Protein AF-L9W072-F1 (afdb_monomer_lite)

Radius of gyration: 16.89 Å; chains: 1; bounding box: 41×17×44 Å

Sequence (67 aa):
MIGLGTVVLAIFVVGQWGLLAAFFLATAGGVLFLGAGDELPRFSIRNFGLFVFYWLFLLLGIGVGVD

Foldseek 3Di:
DQDPVNVVVVCVVVVVVVVLVVVLCVVVCCVPPVCPPPDNPPCPVVVVVVSVVVSVVVVVVVVVVVD

Secondary structure (DSSP, 8-state):
---HHHHHHHHHHHHHHHHHHHHHHHHHHHHHHTT-SS------HHHHHHHHHHHHHHHHHHHHTT-

Structure (mmCIF, N/CA/C/O backbone):
data_AF-L9W072-F1
#
_entry.id   AF-L9W072-F1
#
loop_
_atom_site.group_PDB
_atom_site.id
_atom_site.type_symbol
_atom_site.label_atom_id
_atom_site.label_alt_id
_atom_site.label_comp_id
_atom_site.label_asym_id
_atom_site.label_entity_id
_atom_site.label_seq_id
_atom_site.pdbx_PDB_ins_code
_atom_site.Cartn_x
_atom_site.Cartn_y
_atom_site.Cartn_z
_atom_site.occupancy
_atom_site.B_iso_or_equiv
_atom_site.auth_seq_id
_atom_site.auth_comp_id
_atom_site.auth_asym_id
_atom_site.auth_atom_id
_atom_site.pdbx_PDB_model_num
ATOM 1 N N . MET A 1 1 ? -18.606 12.376 21.372 1.00 53.81 1 MET A N 1
ATOM 2 C CA . MET A 1 1 ? -17.578 11.504 21.979 1.00 53.81 1 MET A CA 1
ATOM 3 C C . MET A 1 1 ? -17.157 10.484 20.939 1.00 53.81 1 MET A C 1
ATOM 5 O O . MET A 1 1 ? -18.030 9.823 20.397 1.00 53.81 1 MET A O 1
ATOM 9 N N . ILE A 1 2 ? -15.867 10.405 20.615 1.00 71.88 2 ILE A N 1
ATOM 10 C CA . ILE A 1 2 ? -15.322 9.357 19.739 1.00 71.88 2 ILE A CA 1
ATOM 11 C C . ILE A 1 2 ? -15.044 8.148 20.640 1.00 71.88 2 ILE A C 1
ATOM 13 O O . ILE A 1 2 ? -14.330 8.282 21.631 1.00 71.88 2 ILE A O 1
ATOM 17 N N . GLY A 1 3 ? -15.674 7.004 20.365 1.00 85.25 3 GLY A N 1
ATOM 18 C CA . GLY A 1 3 ? -15.504 5.789 21.167 1.00 85.25 3 GLY A CA 1
ATOM 19 C C . GLY A 1 3 ? -14.164 5.104 20.891 1.00 85.25 3 GLY A C 1
ATOM 20 O O . GLY A 1 3 ? -13.606 5.246 19.804 1.00 85.25 3 GLY A O 1
ATOM 21 N N . LEU A 1 4 ? -13.668 4.310 21.846 1.00 87.62 4 LEU A N 1
ATOM 22 C CA . LEU A 1 4 ? -12.431 3.527 21.695 1.00 87.62 4 LEU A CA 1
ATOM 23 C C . LEU A 1 4 ? -12.442 2.669 20.415 1.00 87.62 4 LEU A C 1
ATOM 25 O O . LEU A 1 4 ? -11.433 2.587 19.724 1.00 87.62 4 LEU A O 1
ATOM 29 N N . GLY A 1 5 ? -13.601 2.108 20.047 1.00 82.88 5 GLY A N 1
ATOM 30 C CA . GLY A 1 5 ? -13.769 1.350 18.801 1.00 82.88 5 GLY A CA 1
ATOM 31 C C . GLY A 1 5 ? -13.510 2.177 17.537 1.00 82.88 5 GLY A C 1
ATOM 32 O O . GLY A 1 5 ? -12.881 1.690 16.604 1.00 82.88 5 GLY A O 1
ATOM 33 N N . THR A 1 6 ? -13.907 3.452 17.524 1.00 87.00 6 THR A N 1
ATOM 34 C CA . THR A 1 6 ? -13.639 4.366 16.404 1.00 87.00 6 THR A CA 1
ATOM 35 C C . THR A 1 6 ? -12.151 4.700 16.298 1.00 87.00 6 THR A C 1
ATOM 37 O O . THR A 1 6 ? -11.625 4.804 15.195 1.00 87.00 6 THR A O 1
ATOM 40 N N . VAL A 1 7 ? -11.454 4.822 17.433 1.00 88.88 7 VAL A N 1
ATOM 41 C CA . VAL A 1 7 ? -10.000 5.058 17.464 1.00 88.88 7 VAL A CA 1
ATOM 42 C C . VAL A 1 7 ? -9.238 3.843 16.932 1.00 88.88 7 VAL A C 1
ATOM 44 O O . VAL A 1 7 ? -8.348 3.997 16.100 1.00 88.88 7 VAL A O 1
ATOM 47 N N . VAL A 1 8 ? -9.612 2.635 17.362 1.00 87.81 8 VAL A N 1
ATOM 48 C CA . VAL A 1 8 ? -8.997 1.385 16.886 1.00 87.81 8 VAL A CA 1
ATOM 49 C C . VAL A 1 8 ? -9.213 1.205 15.385 1.00 87.81 8 VAL A C 1
ATOM 51 O O . VAL A 1 8 ? -8.257 0.912 14.668 1.00 87.81 8 VAL A O 1
ATOM 54 N N . LEU A 1 9 ? -10.434 1.446 14.897 1.00 86.94 9 LEU A N 1
ATOM 55 C CA . LEU A 1 9 ? -10.735 1.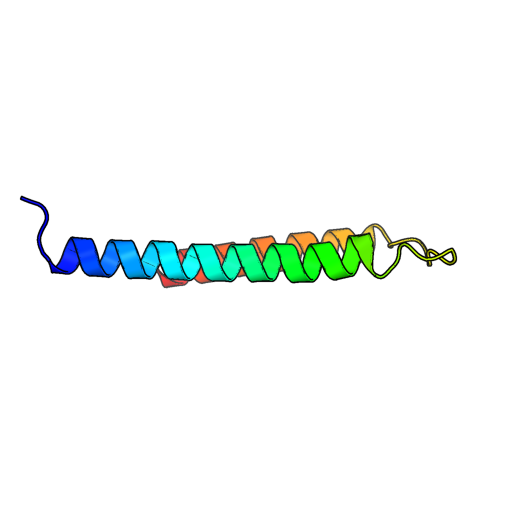393 13.468 1.00 86.94 9 LEU A CA 1
ATOM 56 C C . LEU A 1 9 ? -9.900 2.411 12.681 1.00 86.94 9 LEU A C 1
ATOM 58 O O . LEU A 1 9 ? -9.325 2.062 11.656 1.00 86.94 9 LEU A O 1
ATOM 62 N N . ALA A 1 10 ? -9.769 3.644 13.179 1.00 85.12 10 ALA A N 1
ATOM 63 C CA . ALA A 1 10 ? -8.958 4.666 12.523 1.00 85.12 10 ALA A CA 1
ATOM 64 C C . ALA A 1 10 ? -7.479 4.257 12.423 1.00 85.12 10 ALA A C 1
ATOM 66 O O . ALA A 1 10 ? -6.875 4.408 11.364 1.00 85.12 10 ALA A O 1
ATOM 67 N N . ILE A 1 11 ? -6.903 3.695 13.491 1.00 88.69 11 ILE A N 1
ATOM 68 C CA . ILE A 1 11 ? -5.518 3.199 13.485 1.00 88.69 11 ILE A CA 1
ATOM 69 C C . ILE A 1 11 ? -5.357 2.051 12.488 1.00 88.69 11 ILE A C 1
ATOM 71 O O . ILE A 1 11 ? -4.392 2.041 11.726 1.00 88.69 11 ILE A O 1
ATOM 75 N N . PHE A 1 12 ? -6.296 1.104 12.473 1.00 87.81 12 PHE A N 1
ATOM 76 C CA . PHE A 1 12 ? -6.275 -0.021 11.542 1.00 87.81 12 PHE A CA 1
ATOM 77 C C . PHE A 1 12 ? -6.322 0.456 10.085 1.00 87.81 12 PHE A C 1
ATOM 79 O O . PHE A 1 12 ? -5.465 0.079 9.287 1.00 87.81 12 PHE A O 1
ATOM 86 N N . VAL A 1 13 ? -7.257 1.354 9.768 1.00 86.12 13 VAL A N 1
ATOM 87 C CA . VAL A 1 13 ? -7.413 1.934 8.429 1.00 86.12 13 VAL A CA 1
ATOM 88 C C . VAL A 1 13 ? -6.142 2.681 8.022 1.00 86.12 13 VAL A C 1
ATOM 90 O O . VAL A 1 13 ? -5.574 2.400 6.969 1.00 86.12 13 VAL A O 1
ATOM 93 N N . VAL A 1 14 ? -5.632 3.581 8.868 1.00 88.12 14 VAL A N 1
ATOM 94 C CA . VAL A 1 14 ? -4.402 4.341 8.581 1.00 88.12 14 VAL A CA 1
ATOM 95 C C . VAL A 1 14 ? -3.196 3.413 8.407 1.00 88.12 14 VAL A C 1
ATOM 97 O O . VAL A 1 14 ? -2.417 3.601 7.473 1.00 88.12 14 VAL A O 1
ATOM 100 N N . GLY A 1 15 ? -3.049 2.394 9.257 1.00 88.94 15 GLY A N 1
ATOM 101 C CA . GLY A 1 15 ? -1.967 1.412 9.168 1.00 88.94 15 GLY A CA 1
ATOM 102 C C . GLY A 1 15 ? -2.015 0.604 7.870 1.00 88.94 15 GLY A C 1
ATOM 103 O O . GLY A 1 15 ? -0.995 0.460 7.196 1.00 88.94 15 GLY A O 1
ATOM 104 N N . GLN A 1 16 ? -3.201 0.144 7.473 1.00 84.81 16 GLN A N 1
ATOM 105 C CA . GLN A 1 16 ? -3.420 -0.568 6.215 1.00 84.81 16 GLN A CA 1
ATOM 106 C C . GLN A 1 16 ? -3.044 0.294 5.000 1.00 84.81 16 GLN A C 1
ATOM 108 O O . GLN A 1 16 ? -2.285 -0.157 4.138 1.00 84.81 16 GLN A O 1
ATOM 113 N N . TRP A 1 17 ? -3.512 1.544 4.942 1.00 85.75 17 TRP A N 1
ATOM 114 C CA . TRP A 1 17 ? -3.166 2.462 3.849 1.00 85.75 17 TRP A CA 1
ATOM 115 C C . TRP A 1 17 ? -1.677 2.829 3.845 1.00 85.75 17 TRP A C 1
ATOM 117 O O . TRP A 1 17 ? -1.072 2.916 2.776 1.00 85.75 17 TRP A O 1
ATOM 127 N N . GLY A 1 18 ? -1.065 2.979 5.022 1.00 87.00 18 GLY A N 1
ATOM 128 C CA . GLY A 1 18 ? 0.371 3.222 5.163 1.00 87.00 18 GLY A CA 1
ATOM 129 C C . GLY A 1 18 ? 1.222 2.072 4.616 1.00 87.00 18 GLY A C 1
ATOM 130 O O . GLY A 1 18 ? 2.172 2.313 3.869 1.00 87.00 18 GLY A O 1
ATOM 131 N N . LEU A 1 19 ? 0.854 0.821 4.915 1.00 89.06 19 LEU A N 1
ATOM 132 C CA . LEU A 1 19 ? 1.526 -0.363 4.368 1.00 89.06 19 LEU A CA 1
ATOM 133 C C . LEU A 1 19 ? 1.383 -0.442 2.844 1.00 89.06 19 LEU A C 1
ATOM 135 O O . LEU A 1 19 ? 2.367 -0.690 2.148 1.00 89.06 19 LEU A O 1
ATOM 139 N N . LEU A 1 20 ? 0.187 -0.180 2.309 1.00 87.56 20 LEU A N 1
ATOM 140 C CA . LEU A 1 20 ? -0.048 -0.165 0.861 1.00 87.56 20 LEU A CA 1
ATOM 141 C C . LEU A 1 20 ? 0.786 0.906 0.154 1.00 87.56 20 LEU A C 1
ATOM 143 O O . LEU A 1 20 ? 1.392 0.624 -0.880 1.00 87.56 20 LEU A O 1
ATOM 147 N N . ALA A 1 21 ? 0.873 2.106 0.731 1.00 85.62 21 ALA A N 1
ATOM 148 C CA . ALA A 1 21 ? 1.712 3.176 0.204 1.00 85.62 21 ALA A CA 1
ATOM 149 C C . ALA A 1 21 ? 3.201 2.790 0.213 1.00 85.62 21 ALA A C 1
ATOM 151 O O . ALA A 1 21 ? 3.903 3.023 -0.772 1.00 85.62 21 ALA A O 1
ATOM 152 N N . ALA A 1 22 ? 3.679 2.142 1.281 1.00 87.00 22 ALA A N 1
ATOM 153 C CA . ALA A 1 22 ? 5.053 1.653 1.358 1.00 87.00 22 ALA A CA 1
ATOM 154 C C . ALA A 1 22 ? 5.350 0.592 0.283 1.00 87.00 22 ALA A C 1
ATOM 156 O O . ALA A 1 22 ? 6.381 0.673 -0.385 1.00 87.00 22 ALA A O 1
ATOM 157 N N . PHE A 1 23 ? 4.439 -0.360 0.050 1.00 87.94 23 PHE A N 1
ATOM 158 C CA . PHE A 1 23 ? 4.592 -1.356 -1.018 1.00 87.94 23 PHE A CA 1
ATOM 159 C C . PHE A 1 23 ? 4.549 -0.735 -2.421 1.00 87.94 23 PHE A C 1
ATOM 161 O O . PHE A 1 23 ? 5.332 -1.132 -3.293 1.00 87.94 23 PHE A O 1
ATOM 168 N N . PHE A 1 24 ? 3.683 0.258 -2.642 1.00 87.06 24 PHE A N 1
ATOM 169 C CA . PHE A 1 24 ? 3.640 1.008 -3.898 1.00 87.06 24 PHE A CA 1
ATOM 170 C C . PHE A 1 24 ? 4.977 1.694 -4.161 1.00 87.06 24 PHE A C 1
ATOM 172 O O . PHE A 1 24 ? 5.562 1.523 -5.227 1.00 87.06 24 PHE A O 1
ATOM 179 N N . LEU A 1 25 ? 5.505 2.408 -3.167 1.00 85.44 25 LEU A N 1
ATOM 180 C CA . LEU A 1 25 ? 6.783 3.105 -3.280 1.00 85.44 25 LEU A CA 1
ATOM 181 C C . LEU A 1 25 ? 7.965 2.144 -3.436 1.00 85.44 25 LEU A C 1
ATOM 183 O O . LEU A 1 25 ? 8.865 2.435 -4.215 1.00 85.44 25 LEU A O 1
ATOM 187 N N . ALA A 1 26 ? 7.966 0.996 -2.758 1.00 83.69 26 ALA A N 1
ATOM 188 C CA . ALA A 1 26 ? 9.023 -0.005 -2.898 1.00 83.69 26 ALA A CA 1
ATOM 189 C C . ALA A 1 26 ? 9.044 -0.623 -4.305 1.00 83.69 26 ALA A C 1
ATOM 191 O O . ALA A 1 26 ? 10.106 -0.775 -4.907 1.00 83.69 26 ALA A O 1
ATOM 192 N N . THR A 1 27 ? 7.872 -0.943 -4.859 1.00 81.25 27 THR A N 1
ATOM 193 C CA . THR A 1 27 ? 7.769 -1.519 -6.208 1.00 81.25 27 THR A CA 1
ATOM 194 C C . THR A 1 27 ? 7.988 -0.477 -7.301 1.00 81.25 27 THR A C 1
ATOM 196 O O . THR A 1 27 ? 8.733 -0.751 -8.237 1.00 81.25 27 THR A O 1
ATOM 199 N N . ALA A 1 28 ? 7.441 0.735 -7.160 1.00 77.06 28 ALA A N 1
ATOM 200 C CA . ALA A 1 28 ? 7.735 1.864 -8.042 1.00 77.06 28 ALA A CA 1
ATOM 201 C C . ALA A 1 28 ? 9.220 2.240 -7.977 1.00 77.06 28 ALA A C 1
ATOM 203 O O . ALA A 1 28 ? 9.847 2.467 -9.002 1.00 77.06 28 ALA A O 1
ATOM 204 N N . GLY A 1 29 ? 9.809 2.250 -6.783 1.00 71.06 29 GLY A N 1
ATOM 205 C CA . GLY A 1 29 ? 11.218 2.546 -6.580 1.00 71.06 29 GLY A CA 1
ATOM 206 C C . GLY A 1 29 ? 12.134 1.477 -7.178 1.00 71.06 29 GLY A C 1
ATOM 207 O O . GLY A 1 29 ? 13.107 1.809 -7.847 1.00 71.06 29 GLY A O 1
ATOM 208 N N . GLY A 1 30 ? 11.793 0.195 -7.035 1.00 69.50 30 GLY A N 1
ATOM 209 C CA . GLY A 1 30 ? 12.507 -0.884 -7.723 1.00 69.50 30 GLY A CA 1
ATOM 210 C C . GLY A 1 30 ? 12.387 -0.792 -9.248 1.00 69.50 30 GLY A C 1
ATOM 211 O O . GLY A 1 30 ? 13.355 -1.012 -9.965 1.00 69.50 30 GLY A O 1
ATOM 212 N N . VAL A 1 31 ? 11.226 -0.377 -9.749 1.00 64.56 31 VAL A N 1
ATOM 213 C CA . VAL A 1 31 ? 10.978 -0.127 -11.174 1.00 64.56 31 VAL A CA 1
ATOM 214 C C . VAL A 1 31 ? 11.769 1.074 -11.713 1.00 64.56 31 VAL A C 1
ATOM 216 O O . VAL A 1 31 ? 12.301 1.003 -12.819 1.00 64.56 31 VAL A O 1
ATOM 219 N N . LEU A 1 32 ? 11.856 2.166 -10.951 1.00 64.62 32 LEU A N 1
ATOM 220 C CA . LEU A 1 32 ? 12.424 3.440 -11.403 1.00 64.62 32 LEU A CA 1
ATOM 221 C C . LEU A 1 32 ? 13.926 3.583 -11.119 1.00 64.62 32 LEU A C 1
ATOM 223 O O . LEU A 1 32 ? 14.619 4.230 -11.898 1.00 64.62 32 LEU A O 1
ATOM 227 N N . PHE A 1 33 ? 14.434 3.003 -10.026 1.00 61.59 33 PHE A N 1
ATOM 228 C CA . PHE A 1 33 ? 15.804 3.239 -9.550 1.00 61.59 33 PHE A CA 1
ATOM 229 C C . PHE A 1 33 ? 16.736 2.029 -9.692 1.00 61.59 33 PHE A C 1
ATOM 231 O O . PHE A 1 33 ? 17.920 2.229 -9.948 1.00 61.59 33 PHE A O 1
ATOM 238 N N . LEU A 1 34 ? 16.250 0.781 -9.599 1.00 57.91 34 LEU A N 1
ATOM 239 C CA . LEU A 1 34 ? 17.105 -0.402 -9.830 1.00 57.91 34 LEU A CA 1
ATOM 240 C C . LEU A 1 34 ? 17.361 -0.676 -11.325 1.00 57.91 34 LEU A C 1
ATOM 242 O O . LEU A 1 34 ? 18.280 -1.416 -11.653 1.00 57.91 34 LEU A O 1
ATOM 246 N N . GLY A 1 35 ? 16.591 -0.057 -12.229 1.00 54.09 35 GLY A N 1
ATOM 247 C CA . GLY A 1 35 ? 16.801 -0.101 -13.685 1.00 54.09 35 GLY A CA 1
ATOM 248 C C . GLY A 1 35 ? 17.577 1.092 -14.262 1.00 54.09 35 GLY A C 1
ATOM 249 O O . GLY A 1 35 ? 17.643 1.231 -15.480 1.00 54.09 35 GLY A O 1
ATOM 250 N N . ALA A 1 36 ? 18.117 1.976 -13.414 1.00 52.88 36 ALA A N 1
ATOM 251 C CA . ALA A 1 36 ? 18.785 3.219 -13.819 1.00 52.88 36 ALA A CA 1
ATOM 252 C C . ALA A 1 36 ? 20.320 3.104 -13.939 1.00 52.88 36 ALA A C 1
ATOM 254 O O . ALA A 1 36 ? 20.997 4.120 -14.072 1.00 52.88 36 ALA A O 1
ATOM 255 N N . GLY A 1 37 ? 20.879 1.893 -13.867 1.00 53.25 37 GLY A N 1
ATOM 256 C CA . GLY A 1 37 ? 22.292 1.650 -14.160 1.00 53.25 37 GLY A CA 1
ATOM 257 C C . GLY A 1 37 ? 22.474 1.339 -15.639 1.00 53.25 37 GLY A C 1
ATOM 258 O O . GLY A 1 37 ? 22.144 0.227 -16.019 1.00 53.25 37 GLY A O 1
ATOM 259 N N . ASP A 1 38 ? 22.930 2.328 -16.421 1.00 57.41 38 ASP A N 1
ATOM 260 C CA . ASP A 1 38 ? 23.531 2.345 -17.781 1.00 57.41 38 ASP A CA 1
ATOM 261 C C . ASP A 1 38 ? 23.022 1.421 -18.915 1.00 57.41 38 ASP A C 1
ATOM 263 O O . ASP A 1 38 ? 23.409 1.572 -20.072 1.00 57.41 38 ASP A O 1
ATOM 267 N N . GLU A 1 39 ? 22.065 0.548 -18.652 1.00 55.59 39 GLU A N 1
ATOM 268 C CA . GLU A 1 39 ? 21.408 -0.349 -19.582 1.00 55.59 39 GLU A CA 1
ATOM 269 C C . GLU A 1 39 ? 19.921 -0.279 -19.256 1.00 55.59 39 GLU A C 1
ATOM 271 O O . GLU A 1 39 ? 19.380 -1.135 -18.574 1.00 55.59 39 GLU A O 1
ATOM 276 N N . LEU A 1 40 ? 19.229 0.777 -19.680 1.00 56.44 40 LEU A N 1
ATOM 277 C CA . LEU A 1 40 ? 17.768 0.784 -19.628 1.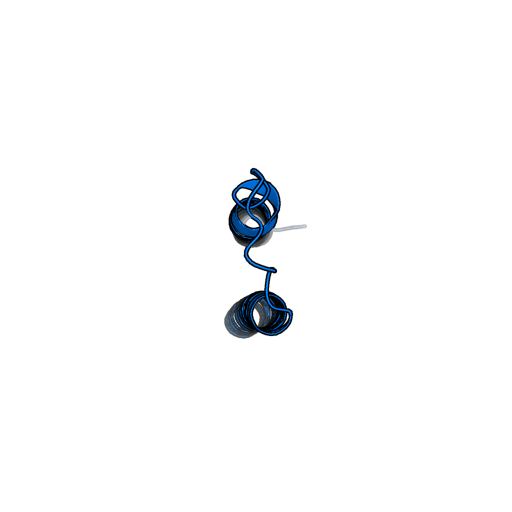00 56.44 40 LEU A CA 1
ATOM 278 C C . LEU A 1 40 ? 17.256 -0.164 -20.726 1.00 56.44 40 LEU A C 1
ATOM 280 O O . LEU A 1 40 ? 17.236 0.250 -21.896 1.00 56.44 40 LEU A O 1
ATOM 284 N N . PRO A 1 41 ? 16.738 -1.381 -20.436 1.00 53.38 41 PRO A N 1
ATOM 285 C CA . PRO A 1 41 ? 15.789 -1.967 -21.354 1.00 53.38 41 PRO A CA 1
ATOM 286 C C . PRO A 1 41 ? 14.533 -1.125 -21.169 1.00 53.38 41 PRO A C 1
ATOM 288 O O . PRO A 1 41 ? 13.802 -1.293 -20.197 1.00 53.38 41 PRO A O 1
ATOM 291 N N . ARG A 1 42 ? 14.371 -0.142 -22.064 1.00 60.06 42 ARG A N 1
ATOM 292 C CA . ARG A 1 42 ? 13.180 0.690 -22.287 1.00 60.06 42 ARG A CA 1
ATOM 293 C C . ARG A 1 42 ? 12.011 0.176 -21.465 1.00 60.06 42 ARG A C 1
ATOM 295 O O . ARG A 1 42 ? 11.398 -0.822 -21.852 1.00 60.06 42 ARG A O 1
ATOM 302 N N . PHE A 1 43 ? 11.742 0.821 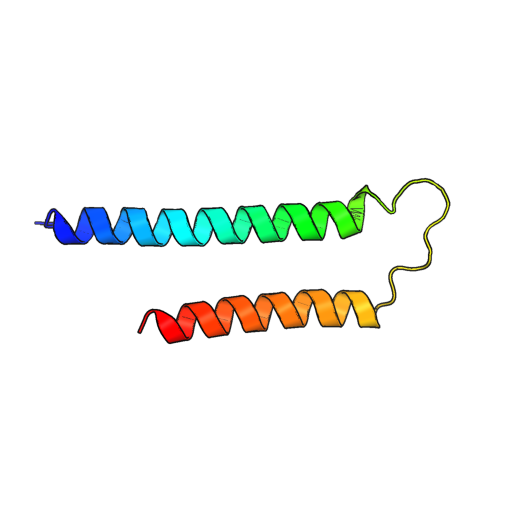-20.333 1.00 59.06 43 PHE A N 1
ATOM 303 C CA . PHE A 1 43 ? 10.572 0.500 -19.537 1.00 59.06 43 PHE A CA 1
ATOM 304 C C . PHE A 1 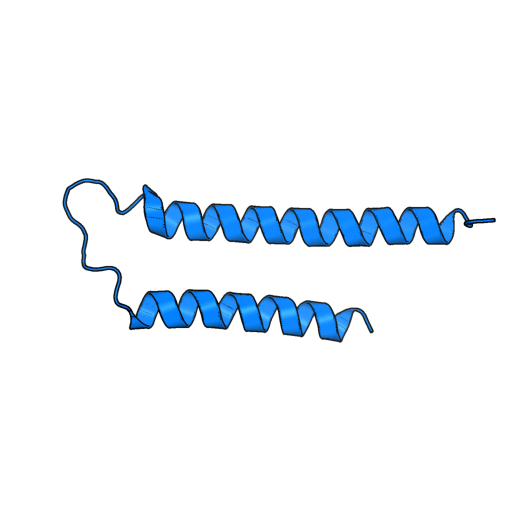43 ? 9.371 0.617 -20.477 1.00 59.06 43 PHE A C 1
ATOM 306 O O . PHE A 1 43 ? 9.006 1.709 -20.911 1.00 59.06 43 PHE A O 1
ATOM 313 N N . SER A 1 44 ? 8.865 -0.526 -20.944 1.00 69.44 44 SER A N 1
ATOM 314 C CA . SER A 1 44 ? 7.868 -0.537 -22.004 1.00 69.44 44 SER A CA 1
ATOM 315 C C . SER A 1 44 ? 6.632 0.147 -21.446 1.00 69.44 44 SER A C 1
ATOM 317 O O . SER A 1 44 ? 6.172 -0.217 -20.364 1.00 69.44 44 SER A O 1
ATOM 319 N N . ILE A 1 45 ? 6.078 1.116 -22.178 1.00 74.81 45 ILE A N 1
ATOM 320 C CA . ILE A 1 45 ? 4.827 1.803 -21.814 1.00 74.81 45 ILE A CA 1
ATOM 321 C C . ILE A 1 45 ? 3.738 0.782 -21.448 1.00 74.81 45 ILE A C 1
ATOM 323 O O . ILE A 1 45 ? 2.943 1.016 -20.544 1.00 74.81 45 ILE A O 1
ATOM 327 N N . ARG A 1 46 ? 3.766 -0.401 -22.080 1.00 77.94 46 ARG A N 1
ATOM 328 C CA . ARG A 1 46 ? 2.918 -1.545 -21.736 1.00 77.94 46 ARG A CA 1
ATOM 329 C C . ARG A 1 46 ? 3.114 -2.022 -20.293 1.00 77.94 46 ARG A C 1
ATOM 331 O O . ARG A 1 46 ? 2.132 -2.196 -19.584 1.00 77.94 46 ARG A O 1
ATOM 338 N N . ASN A 1 47 ? 4.351 -2.233 -19.852 1.00 77.38 47 ASN A N 1
ATOM 339 C CA . ASN A 1 47 ? 4.657 -2.715 -18.501 1.00 77.38 47 ASN A CA 1
ATOM 340 C C . ASN A 1 47 ? 4.364 -1.643 -17.444 1.00 77.38 47 ASN A C 1
ATOM 342 O O . ASN A 1 47 ? 3.845 -1.968 -16.381 1.00 77.38 47 ASN A O 1
ATOM 346 N N . PHE A 1 48 ? 4.619 -0.368 -17.760 1.00 79.12 48 PHE A N 1
ATOM 347 C CA . PHE A 1 48 ? 4.207 0.752 -16.909 1.00 79.12 48 PHE A CA 1
ATOM 348 C C . PHE A 1 48 ? 2.680 0.828 -16.776 1.00 79.12 48 PHE A C 1
ATOM 350 O O . PHE A 1 48 ? 2.158 0.928 -15.669 1.00 79.12 48 PHE A O 1
ATOM 357 N N . GLY A 1 49 ? 1.954 0.698 -17.889 1.00 80.88 49 GLY A N 1
ATOM 358 C CA . GLY A 1 49 ? 0.493 0.657 -17.893 1.00 80.88 49 GLY A CA 1
ATOM 359 C C . GLY A 1 49 ? -0.064 -0.507 -17.072 1.00 80.88 49 GLY A C 1
ATOM 360 O O . GLY A 1 49 ? -0.977 -0.303 -16.279 1.00 80.88 49 GLY A O 1
ATOM 361 N N . LEU A 1 50 ? 0.520 -1.705 -17.190 1.00 85.25 50 LEU A N 1
ATOM 362 C CA . LEU A 1 50 ? 0.137 -2.871 -16.383 1.00 85.25 50 LEU A CA 1
ATOM 363 C C . LEU A 1 50 ? 0.429 -2.672 -14.892 1.00 85.25 50 LEU A C 1
ATOM 365 O O . LEU A 1 50 ? -0.390 -3.063 -14.066 1.00 85.25 50 LEU A O 1
ATOM 369 N N . PHE A 1 51 ? 1.551 -2.036 -14.547 1.00 84.62 51 PHE A N 1
ATOM 370 C CA . PHE A 1 51 ? 1.888 -1.684 -13.168 1.00 84.62 51 PHE A CA 1
ATOM 371 C C . PHE A 1 51 ? 0.858 -0.720 -12.565 1.00 84.62 51 PHE A C 1
ATOM 373 O O . PHE A 1 51 ? 0.306 -0.991 -11.499 1.00 84.62 51 PHE A O 1
ATOM 380 N N . VAL A 1 52 ? 0.550 0.374 -13.267 1.00 85.56 52 V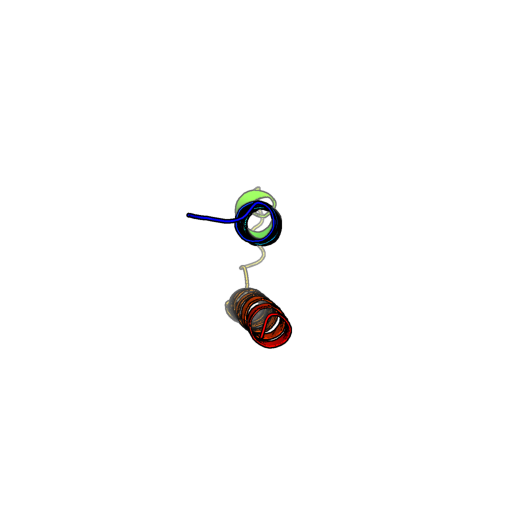AL A N 1
ATOM 381 C CA . VAL A 1 52 ? -0.453 1.354 -12.822 1.00 85.56 52 VAL A CA 1
ATOM 382 C C . VAL A 1 52 ? -1.835 0.703 -12.718 1.00 85.56 52 VAL A C 1
ATOM 384 O O . VAL A 1 52 ? -2.527 0.890 -11.720 1.00 85.56 52 VAL A O 1
ATOM 387 N N . PHE A 1 53 ? -2.222 -0.107 -13.707 1.00 86.75 53 PHE A N 1
ATOM 388 C CA . PHE A 1 53 ? -3.508 -0.802 -13.717 1.00 86.75 53 PHE A CA 1
ATOM 389 C C . PHE A 1 53 ? -3.638 -1.803 -12.562 1.00 86.75 53 PHE A C 1
ATOM 391 O O . PHE A 1 53 ? -4.663 -1.819 -11.885 1.00 86.75 53 PHE A O 1
ATOM 398 N N . TYR A 1 54 ? -2.592 -2.590 -12.294 1.00 87.44 54 TYR A N 1
ATOM 399 C CA . TYR A 1 54 ? -2.535 -3.506 -11.154 1.00 87.44 54 TYR A CA 1
ATOM 400 C C . TYR A 1 54 ? -2.752 -2.769 -9.828 1.00 87.44 54 TYR A C 1
ATOM 402 O O . TYR A 1 54 ? -3.578 -3.192 -9.023 1.00 87.44 54 TYR A O 1
ATOM 410 N N . TRP A 1 55 ? -2.069 -1.641 -9.619 1.00 87.75 55 TRP A N 1
ATOM 411 C CA . TRP A 1 55 ? -2.209 -0.860 -8.391 1.00 87.75 55 TRP A CA 1
ATOM 412 C C . TRP A 1 55 ? -3.583 -0.208 -8.253 1.00 87.75 55 TRP A C 1
ATOM 414 O O . TRP A 1 55 ? -4.159 -0.253 -7.170 1.00 87.75 55 TRP A O 1
ATOM 424 N N . LEU A 1 56 ? -4.155 0.326 -9.336 1.00 85.81 56 LEU A N 1
ATOM 425 C CA . LEU A 1 56 ? -5.528 0.841 -9.323 1.00 85.81 56 LEU A CA 1
ATOM 426 C C . LEU A 1 56 ? -6.537 -0.260 -8.977 1.00 85.81 56 LEU A C 1
ATOM 428 O O . LEU A 1 56 ? -7.418 -0.041 -8.149 1.00 85.81 56 LEU A O 1
ATOM 432 N N . PHE A 1 57 ? -6.390 -1.451 -9.560 1.00 85.31 57 PHE A N 1
ATOM 433 C CA . PHE A 1 57 ? -7.283 -2.577 -9.292 1.00 85.31 57 PHE A CA 1
ATOM 434 C C . PHE A 1 57 ? -7.125 -3.117 -7.866 1.00 85.31 57 PHE A C 1
ATOM 436 O O . PHE A 1 57 ? -8.117 -3.445 -7.222 1.00 85.31 57 PHE A O 1
ATOM 443 N N . LEU A 1 58 ? -5.897 -3.160 -7.343 1.00 86.19 58 LEU A N 1
ATOM 444 C CA . LEU A 1 58 ? -5.617 -3.541 -5.959 1.00 86.19 58 LEU A CA 1
ATOM 445 C C . LEU A 1 58 ? -6.264 -2.560 -4.971 1.00 86.19 58 LEU A C 1
ATOM 447 O O . LEU A 1 58 ? -6.928 -2.986 -4.030 1.00 86.19 58 LEU A O 1
ATOM 451 N N . LEU A 1 59 ? -6.115 -1.252 -5.205 1.00 82.75 59 LEU A N 1
ATOM 452 C CA . LEU A 1 59 ? -6.720 -0.210 -4.369 1.00 82.75 59 LEU A CA 1
ATOM 453 C C . LEU A 1 59 ? -8.253 -0.258 -4.434 1.00 82.75 59 LEU A C 1
ATOM 455 O O . LEU A 1 59 ? -8.905 -0.106 -3.404 1.00 82.75 59 LEU A O 1
ATOM 459 N N . LEU A 1 60 ? -8.827 -0.529 -5.612 1.00 82.25 60 LEU A N 1
ATOM 460 C CA . LEU A 1 60 ? -10.268 -0.736 -5.782 1.00 82.25 60 LEU A CA 1
ATOM 461 C C . LEU A 1 60 ? -10.754 -2.000 -5.063 1.00 82.25 60 LEU A C 1
ATOM 463 O O . LEU A 1 60 ? -11.741 -1.935 -4.344 1.00 82.25 60 LEU A O 1
ATOM 467 N N . GLY A 1 61 ? -10.062 -3.132 -5.203 1.00 78.25 61 GLY A N 1
ATOM 468 C CA . GLY A 1 61 ? -10.439 -4.388 -4.546 1.00 78.25 61 GLY A CA 1
ATOM 469 C C . GLY A 1 61 ? -10.390 -4.297 -3.021 1.00 78.25 61 GLY A C 1
ATOM 470 O O . GLY A 1 61 ? -11.269 -4.815 -2.339 1.00 78.25 61 GLY A O 1
ATOM 471 N N . ILE A 1 62 ? -9.407 -3.574 -2.485 1.00 74.69 62 ILE A N 1
ATOM 472 C CA . ILE A 1 62 ? -9.311 -3.294 -1.050 1.00 74.69 62 ILE A CA 1
ATOM 473 C C . ILE A 1 62 ? -10.384 -2.287 -0.617 1.00 74.69 62 ILE A C 1
ATOM 475 O O . ILE A 1 62 ? -10.994 -2.481 0.426 1.00 74.69 62 ILE A O 1
ATOM 479 N N . GLY A 1 63 ? -10.655 -1.250 -1.415 1.00 63.75 63 GLY A N 1
ATOM 480 C CA . GLY A 1 63 ? -11.716 -0.278 -1.138 1.00 63.75 63 GLY A CA 1
ATOM 481 C C . GLY A 1 63 ? -13.124 -0.883 -1.154 1.00 63.75 63 GLY A C 1
ATOM 482 O O . GLY A 1 63 ? -13.964 -0.459 -0.374 1.00 63.75 63 GLY A O 1
ATOM 483 N N . VAL A 1 64 ? -13.363 -1.900 -1.989 1.00 60.19 64 VAL A N 1
ATOM 484 C CA . VAL A 1 64 ? -14.634 -2.645 -2.062 1.00 60.19 64 VAL A CA 1
ATOM 485 C C . VAL A 1 64 ? -14.768 -3.669 -0.930 1.00 60.19 64 VAL A C 1
ATOM 487 O O . VAL A 1 64 ? -15.871 -3.914 -0.468 1.00 60.19 64 VAL A O 1
ATOM 490 N N . GLY A 1 65 ? -13.668 -4.263 -0.455 1.00 54.34 65 GLY A N 1
ATOM 491 C CA . GLY A 1 65 ? -13.693 -5.207 0.671 1.00 54.34 65 GLY A CA 1
ATOM 492 C C . GLY A 1 65 ? -13.793 -4.561 2.061 1.00 54.34 65 GLY A C 1
ATOM 493 O O . GLY A 1 65 ? -13.816 -5.2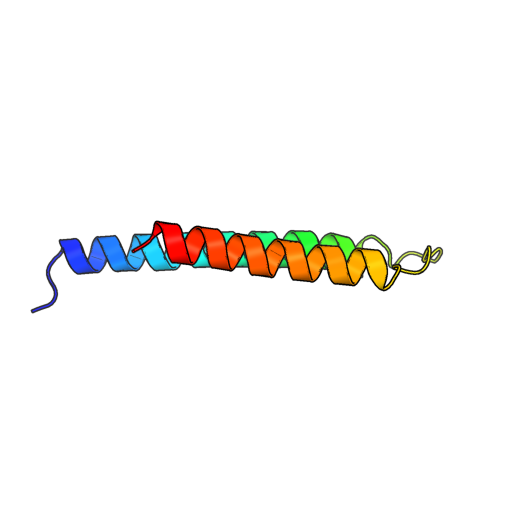84 3.053 1.00 54.34 65 GLY A O 1
ATOM 494 N N . VAL A 1 66 ? -13.783 -3.225 2.136 1.00 56.38 66 VAL A N 1
ATOM 495 C CA . VAL A 1 66 ? -13.885 -2.432 3.376 1.00 56.38 66 VAL A CA 1
ATOM 496 C C . VAL A 1 66 ? -15.313 -1.900 3.606 1.00 56.38 66 VAL A C 1
ATOM 498 O O . VAL A 1 66 ? -15.578 -1.381 4.690 1.00 56.38 66 VAL A O 1
ATOM 501 N N . ASP A 1 67 ? -16.211 -2.050 2.625 1.00 51.56 67 ASP A N 1
ATOM 502 C CA . ASP A 1 67 ? -17.648 -1.742 2.743 1.00 51.56 67 ASP A CA 1
ATOM 503 C C . ASP A 1 67 ? -18.424 -2.873 3.448 1.00 51.56 67 ASP A C 1
ATOM 505 O O . ASP A 1 67 ? -18.194 -4.061 3.113 1.00 51.56 67 ASP A O 1
#

pLDDT: mean 76.06, std 12.77, range [51.56, 89.06]

Organism: Halalkalicoccus jeotgali (strain DSM 18796 / CECT 7217 / JCM 14584 / KCTC 4019 / B3) (NCBI:txid795797)